Protein AF-A0A9E5FHY9-F1 (afdb_monomer_lite)

Foldseek 3Di:
DDPDWQKDKDKDFAAPVQADPVQFRDPVVVVVVLVVRVQVSCVVVVHHPVVCVVVVHDDDDPDDDDDDPDTDGHGQIKMKMKTFPDDDPRDTDMDIFIDRV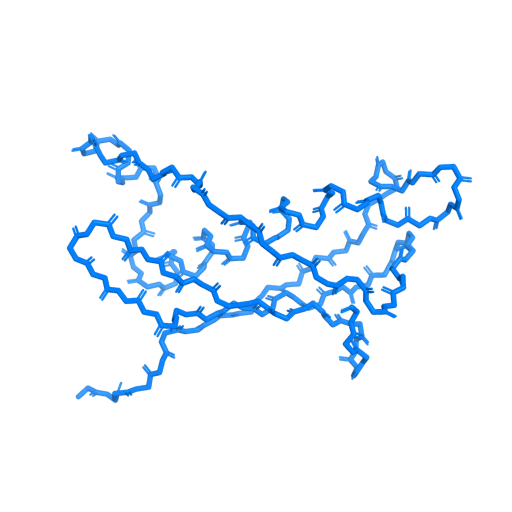PDTD

Secondary structure (DSSP, 8-state):
---PPPEEEEEEEPPGGGB-TTSBB-TTHHHHHHHHHHHHHHHHTT--HHHHHHTT-------------S--BTT-EEEEEEEEEEEETTEEEEEEEEEETTEE-

Sequence (105 aa):
MSNGPVSGEIQIRVRYAEVDRMGLLHHANYLVYLEQARVDLLRAAGFSYRDLEDQGYLLVLTKAEVRYRRPAGFDDLLSIRVRVDRVTGVRIDHAYEVRRGNELL

Radius of gyration: 14.94 Å; chains: 1; bounding box: 41×31×37 Å

Structure (mmCIF, N/CA/C/O backbone):
data_AF-A0A9E5FHY9-F1
#
_entry.id   AF-A0A9E5FHY9-F1
#
loop_
_atom_site.group_PDB
_atom_site.id
_atom_site.type_symbol
_atom_site.label_atom_id
_atom_site.label_alt_id
_atom_site.label_comp_id
_atom_site.label_asym_id
_atom_site.label_entity_id
_atom_site.label_seq_id
_atom_site.pdbx_PDB_ins_code
_atom_site.Cartn_x
_atom_site.Cartn_y
_atom_site.Cartn_z
_atom_site.occupancy
_atom_site.B_iso_or_equiv
_atom_site.auth_seq_id
_atom_site.auth_comp_id
_atom_site.auth_asym_id
_atom_site.auth_atom_id
_atom_site.pdbx_PDB_model_num
ATOM 1 N N . MET A 1 1 ? -24.242 -13.197 10.351 1.00 40.44 1 MET A N 1
ATOM 2 C CA . MET A 1 1 ? -23.316 -12.346 9.572 1.00 40.44 1 MET A CA 1
ATOM 3 C C . MET A 1 1 ? -21.990 -13.086 9.531 1.00 40.44 1 MET A C 1
ATOM 5 O O . MET A 1 1 ? -21.544 -13.521 10.585 1.00 40.44 1 MET A O 1
ATOM 9 N N . SER A 1 2 ? -21.464 -13.404 8.347 1.00 39.47 2 SER A N 1
ATOM 10 C CA . SER A 1 2 ? -20.313 -14.308 8.200 1.00 39.47 2 SER A CA 1
ATOM 11 C C . SER A 1 2 ? -19.068 -13.729 8.874 1.00 39.47 2 SER A C 1
ATOM 13 O O . SER A 1 2 ? -18.636 -12.634 8.529 1.00 39.47 2 SER A O 1
ATOM 15 N N . ASN A 1 3 ? -18.496 -14.480 9.812 1.00 46.31 3 ASN A N 1
ATOM 16 C CA . ASN A 1 3 ? -17.390 -14.084 10.689 1.00 46.31 3 ASN A CA 1
ATOM 17 C C . ASN A 1 3 ? -16.011 -14.190 9.994 1.00 46.31 3 ASN A C 1
ATOM 19 O O . ASN A 1 3 ? -15.049 -14.692 10.572 1.00 46.31 3 ASN A O 1
ATOM 23 N N . GLY A 1 4 ? -15.945 -13.822 8.711 1.00 59.53 4 GLY A N 1
ATOM 24 C CA . GLY A 1 4 ? -14.712 -13.827 7.926 1.00 59.53 4 GLY A CA 1
ATOM 25 C C . GLY A 1 4 ? -13.905 -12.543 8.148 1.00 59.53 4 GLY A C 1
ATOM 26 O O . GLY A 1 4 ? -14.495 -11.506 8.453 1.00 59.53 4 GLY A O 1
ATOM 27 N N . PRO A 1 5 ? -12.571 -12.579 7.996 1.00 73.62 5 PRO A N 1
ATOM 28 C CA . PRO A 1 5 ? -11.758 -11.374 8.088 1.00 73.62 5 PRO A CA 1
ATOM 29 C C . PRO A 1 5 ? -12.151 -10.377 6.988 1.00 73.62 5 PRO A C 1
ATOM 31 O O . PRO A 1 5 ? -12.252 -10.735 5.812 1.00 73.62 5 PRO A O 1
ATOM 34 N N . VAL A 1 6 ? -12.357 -9.116 7.376 1.00 91.56 6 VAL A N 1
ATOM 35 C CA . VAL A 1 6 ? -12.614 -8.007 6.447 1.00 91.56 6 VAL A CA 1
ATOM 36 C C . VAL A 1 6 ? -11.404 -7.865 5.525 1.00 91.56 6 VAL A C 1
ATOM 38 O O . VAL A 1 6 ? -10.278 -7.705 5.999 1.00 91.56 6 VAL A O 1
ATOM 41 N N . SER A 1 7 ? -11.619 -7.973 4.216 1.00 96.62 7 SER A N 1
ATOM 42 C CA . SER A 1 7 ? -10.549 -7.968 3.216 1.00 96.62 7 SER A CA 1
ATOM 43 C C . SER A 1 7 ? -10.994 -7.335 1.903 1.00 96.62 7 SER A C 1
ATOM 45 O O . SER A 1 7 ? -12.188 -7.221 1.628 1.00 96.62 7 SER A O 1
ATOM 47 N N . GLY A 1 8 ? -10.018 -6.894 1.115 1.00 96.88 8 GLY A N 1
ATOM 48 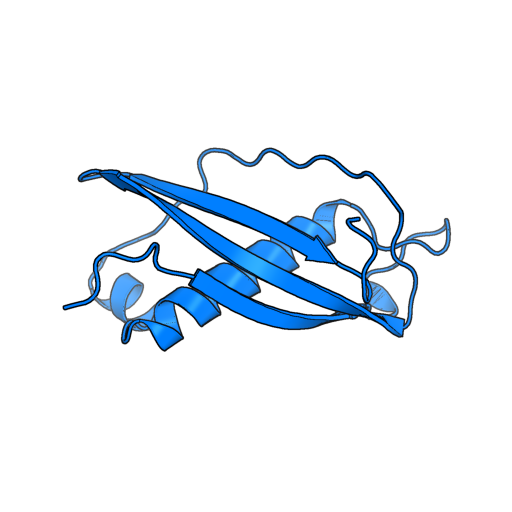C CA . GLY A 1 8 ? -10.222 -6.246 -0.171 1.00 96.88 8 GLY A CA 1
ATOM 49 C C . GLY A 1 8 ? -8.998 -6.379 -1.067 1.00 96.88 8 GLY A C 1
ATOM 50 O O . GLY A 1 8 ? -7.901 -6.725 -0.621 1.00 96.88 8 GLY A O 1
ATOM 51 N N . GLU A 1 9 ? -9.202 -6.106 -2.347 1.00 98.06 9 GLU A N 1
ATOM 52 C CA . GLU A 1 9 ? -8.156 -6.115 -3.360 1.00 98.06 9 GLU A CA 1
ATOM 53 C C . GLU A 1 9 ? -8.363 -4.933 -4.304 1.00 98.06 9 GLU A C 1
ATOM 55 O O . GLU A 1 9 ? -9.486 -4.663 -4.730 1.00 98.06 9 GLU A O 1
ATOM 60 N N . ILE A 1 10 ? -7.270 -4.255 -4.643 1.00 98.50 10 ILE A N 1
ATOM 61 C CA . ILE A 1 10 ? -7.239 -3.251 -5.706 1.00 98.50 10 ILE A CA 1
ATOM 62 C C . ILE A 1 10 ? -6.137 -3.584 -6.703 1.00 98.50 10 ILE A C 1
ATOM 64 O O . ILE A 1 10 ? -5.178 -4.289 -6.381 1.00 98.50 10 ILE A O 1
ATOM 68 N N . GLN A 1 11 ? -6.255 -3.041 -7.910 1.00 98.62 11 GLN A N 1
ATOM 69 C CA . GLN A 1 11 ? -5.211 -3.128 -8.920 1.00 98.62 11 GLN A CA 1
ATOM 70 C C . GLN A 1 11 ? -4.553 -1.768 -9.127 1.00 98.62 11 GLN A C 1
ATOM 72 O O . GLN A 1 11 ? -5.234 -0.759 -9.299 1.00 98.62 11 GLN A O 1
ATOM 77 N N . ILE A 1 12 ? -3.222 -1.751 -9.139 1.00 98.69 12 ILE A N 1
ATOM 78 C CA . ILE A 1 12 ? -2.419 -0.556 -9.394 1.00 98.69 12 ILE A CA 1
ATOM 79 C C . ILE A 1 12 ? -1.414 -0.875 -10.493 1.00 98.69 12 ILE A C 1
ATOM 81 O O . ILE A 1 12 ? -0.675 -1.853 -10.421 1.00 98.69 12 ILE A O 1
ATOM 85 N N . ARG A 1 13 ? -1.388 -0.029 -11.522 1.00 98.75 13 ARG A N 1
ATOM 86 C CA . ARG A 1 13 ? -0.353 -0.040 -12.555 1.00 98.75 13 ARG A CA 1
ATOM 87 C C . ARG A 1 13 ? 0.819 0.817 -12.087 1.00 98.75 13 ARG A C 1
ATOM 89 O O . ARG A 1 13 ? 0.600 1.985 -11.768 1.00 98.75 13 ARG A O 1
ATOM 96 N N . VAL A 1 14 ? 2.032 0.266 -12.078 1.00 98.75 14 VAL A N 1
ATOM 97 C CA . VAL A 1 14 ? 3.241 1.027 -11.726 1.00 98.75 14 VAL A CA 1
ATOM 98 C C . VAL A 1 14 ? 3.456 2.155 -12.731 1.00 98.75 14 VAL A C 1
ATOM 100 O O . VAL A 1 14 ? 3.578 1.916 -13.935 1.00 98.75 14 VAL A O 1
ATOM 103 N N . ARG A 1 15 ? 3.509 3.396 -12.241 1.00 98.56 15 ARG A N 1
ATOM 104 C CA . ARG A 1 15 ? 3.628 4.590 -13.083 1.00 98.56 15 ARG A CA 1
ATOM 105 C C . ARG A 1 15 ? 5.092 4.914 -13.347 1.00 98.56 15 ARG A C 1
ATOM 107 O O . ARG A 1 15 ? 5.962 4.654 -12.523 1.00 98.56 15 ARG A O 1
ATOM 114 N N . TYR A 1 16 ? 5.362 5.562 -14.478 1.00 98.25 16 TYR A N 1
ATOM 115 C CA . TYR A 1 16 ? 6.730 5.918 -14.873 1.00 98.25 16 TYR A CA 1
ATOM 116 C C . TYR A 1 16 ? 7.448 6.777 -13.818 1.00 98.25 16 TYR A C 1
ATOM 118 O O . TYR A 1 16 ? 8.610 6.546 -13.510 1.00 98.25 16 TYR A O 1
ATOM 126 N N . ALA A 1 17 ? 6.735 7.730 -13.211 1.00 98.31 17 ALA A N 1
ATOM 127 C CA . ALA A 1 17 ? 7.279 8.618 -12.181 1.00 98.31 17 ALA A CA 1
ATOM 128 C C . ALA A 1 17 ? 7.602 7.917 -10.845 1.00 98.31 17 ALA A C 1
ATOM 130 O O . ALA A 1 17 ? 8.221 8.519 -9.973 1.00 98.31 17 ALA A O 1
ATOM 131 N N . GLU A 1 18 ? 7.164 6.671 -10.661 1.00 98.44 18 GLU A N 1
ATOM 132 C CA . GLU A 1 18 ? 7.330 5.912 -9.416 1.00 98.44 18 GLU A CA 1
ATOM 133 C C . GLU A 1 18 ? 8.546 4.974 -9.464 1.00 98.44 18 GLU A C 1
ATOM 135 O O . GLU A 1 18 ? 8.875 4.325 -8.466 1.00 98.44 18 GLU A O 1
ATOM 140 N N . VAL A 1 19 ? 9.213 4.910 -10.617 1.00 98.31 19 VAL A N 1
ATOM 141 C CA . VAL A 1 19 ? 10.392 4.088 -10.871 1.00 98.31 19 VAL A CA 1
ATOM 142 C C . VAL A 1 19 ? 11.670 4.894 -10.641 1.00 98.31 19 VAL A C 1
ATOM 144 O O . VAL A 1 19 ? 11.768 6.053 -11.041 1.00 98.31 19 VAL A O 1
ATOM 147 N N . ASP A 1 20 ? 12.657 4.286 -9.986 1.00 97.56 20 ASP A N 1
ATOM 148 C CA . ASP A 1 20 ? 13.952 4.912 -9.729 1.00 97.56 20 ASP A CA 1
ATOM 149 C C . ASP A 1 20 ? 14.981 4.643 -10.843 1.00 97.56 20 ASP A C 1
ATOM 151 O O . ASP A 1 20 ? 14.699 4.041 -11.882 1.00 97.56 20 ASP A O 1
ATOM 155 N N . ARG A 1 21 ? 16.222 5.101 -10.636 1.00 97.06 21 ARG A N 1
ATOM 156 C CA . ARG A 1 21 ? 17.303 4.977 -11.624 1.00 97.06 21 ARG A CA 1
ATOM 157 C C . ARG A 1 21 ? 17.674 3.522 -11.955 1.00 97.06 21 ARG A C 1
ATOM 159 O O . ARG A 1 21 ? 18.355 3.298 -12.952 1.00 97.06 21 ARG A O 1
ATOM 166 N N . MET A 1 22 ? 17.266 2.550 -11.138 1.00 97.00 22 MET A N 1
ATOM 167 C CA . MET A 1 22 ? 17.472 1.121 -11.387 1.00 97.00 22 MET A CA 1
ATOM 168 C C . MET A 1 22 ? 16.384 0.520 -12.288 1.00 97.00 22 MET A C 1
ATOM 170 O O . MET A 1 22 ? 16.468 -0.659 -12.624 1.00 97.00 22 MET A O 1
ATOM 174 N N . GLY A 1 23 ? 15.372 1.298 -12.690 1.00 97.25 23 GLY A N 1
ATOM 175 C CA . GLY A 1 23 ? 14.254 0.806 -13.499 1.00 97.25 23 GLY A CA 1
ATOM 176 C C . GLY A 1 23 ? 13.210 0.029 -12.690 1.00 97.25 23 GLY A C 1
ATOM 177 O O . GLY A 1 23 ? 12.357 -0.640 -13.273 1.00 97.25 23 GLY A O 1
ATOM 178 N N . LEU A 1 24 ? 13.266 0.117 -11.357 1.00 98.44 24 LEU A N 1
ATOM 179 C CA . LEU A 1 24 ? 12.368 -0.571 -10.434 1.00 98.44 24 LEU A CA 1
ATOM 180 C C . LEU A 1 24 ? 11.465 0.413 -9.691 1.00 98.44 24 LEU A C 1
ATOM 182 O O . LEU A 1 24 ? 11.845 1.556 -9.445 1.00 98.44 24 LEU A O 1
ATOM 186 N N . LEU A 1 25 ? 10.282 -0.050 -9.290 1.00 98.69 25 LEU A N 1
ATOM 187 C CA . LEU A 1 25 ? 9.395 0.675 -8.388 1.00 98.69 25 LEU A CA 1
ATOM 188 C C . LEU A 1 25 ? 10.154 1.035 -7.108 1.00 98.69 25 LEU A C 1
ATOM 190 O O . LEU A 1 25 ? 10.577 0.150 -6.357 1.00 98.69 25 LEU A O 1
ATOM 194 N N . HIS A 1 26 ? 10.288 2.333 -6.845 1.00 98.56 26 HIS A N 1
ATOM 195 C CA . HIS A 1 26 ? 10.976 2.811 -5.658 1.00 98.56 26 HIS A CA 1
ATOM 196 C C . HIS A 1 26 ? 10.265 2.297 -4.397 1.00 98.56 26 HIS A C 1
ATOM 198 O O . HIS A 1 26 ? 9.053 2.450 -4.243 1.00 98.56 26 HIS A O 1
ATOM 204 N N . HIS A 1 27 ? 11.025 1.708 -3.471 1.00 97.12 27 HIS A N 1
ATOM 205 C CA . HIS A 1 27 ? 10.507 1.012 -2.286 1.00 97.12 27 HIS A CA 1
ATOM 206 C C . HIS A 1 27 ? 9.480 1.827 -1.472 1.00 97.12 27 HIS A C 1
ATOM 208 O O . HIS A 1 27 ? 8.489 1.274 -1.000 1.00 97.12 27 HIS A O 1
ATOM 214 N N . ALA A 1 28 ? 9.654 3.148 -1.357 1.00 97.12 28 ALA A N 1
ATOM 215 C CA . ALA A 1 28 ? 8.719 4.008 -0.625 1.00 97.12 28 ALA A CA 1
ATOM 216 C C . ALA A 1 28 ? 7.296 4.029 -1.225 1.00 97.12 28 ALA A C 1
ATOM 218 O O . ALA A 1 28 ? 6.322 4.156 -0.485 1.00 97.12 28 ALA A O 1
ATOM 219 N N . ASN A 1 29 ? 7.158 3.849 -2.544 1.00 98.31 29 ASN A N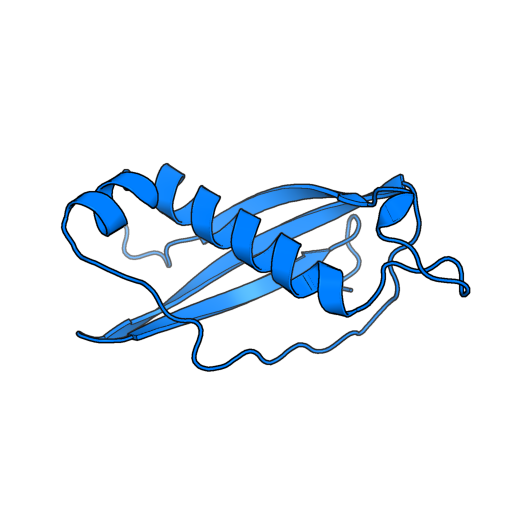 1
ATOM 220 C CA . ASN A 1 29 ? 5.862 3.900 -3.226 1.00 98.31 29 ASN A CA 1
ATOM 221 C C . ASN A 1 29 ? 4.960 2.711 -2.874 1.00 98.31 29 ASN A C 1
ATOM 223 O O . ASN A 1 29 ? 3.739 2.829 -2.958 1.00 98.31 29 ASN A O 1
ATOM 227 N N . TYR A 1 30 ? 5.526 1.602 -2.380 1.00 98.50 30 TYR A N 1
ATOM 228 C CA . TYR A 1 30 ? 4.715 0.505 -1.857 1.00 98.50 30 TYR A CA 1
ATOM 229 C C . TYR A 1 30 ? 3.812 0.985 -0.717 1.00 98.50 30 TYR A C 1
ATOM 231 O O . TYR A 1 30 ? 2.643 0.624 -0.700 1.00 98.50 30 TYR A O 1
ATOM 239 N N . LEU A 1 31 ? 4.286 1.850 0.189 1.00 98.25 31 LEU A N 1
ATOM 240 C CA . LEU A 1 31 ? 3.459 2.354 1.295 1.00 98.25 31 LEU A CA 1
ATOM 241 C C . LEU A 1 31 ? 2.254 3.169 0.805 1.00 98.25 31 LEU A C 1
ATOM 243 O O . LEU A 1 31 ? 1.173 3.047 1.379 1.00 98.25 31 LEU A O 1
ATOM 247 N N . VAL A 1 32 ? 2.416 3.926 -0.283 1.00 98.25 32 VAL A N 1
ATOM 248 C CA . VAL A 1 32 ? 1.320 4.664 -0.933 1.00 98.25 32 VAL A CA 1
ATOM 249 C C . VAL A 1 32 ? 0.281 3.692 -1.496 1.00 98.25 32 VAL A C 1
ATOM 251 O O . VAL A 1 32 ? -0.921 3.887 -1.331 1.00 98.25 32 VAL A O 1
ATOM 254 N N . TYR A 1 33 ? 0.727 2.595 -2.109 1.00 98.69 33 TYR A N 1
ATOM 255 C CA . TYR A 1 33 ? -0.168 1.565 -2.639 1.00 98.69 33 TYR A CA 1
ATOM 256 C C . TYR A 1 33 ? -0.916 0.822 -1.523 1.00 98.69 33 TYR A C 1
ATOM 258 O O . TYR A 1 33 ? -2.116 0.568 -1.643 1.00 98.69 33 TYR A O 1
ATOM 266 N N . LEU A 1 34 ? -0.223 0.499 -0.424 1.00 98.56 34 LEU A N 1
ATOM 267 C CA . LEU A 1 34 ? -0.827 -0.131 0.753 1.00 98.56 34 LEU A CA 1
ATOM 268 C C . LEU A 1 34 ? -1.884 0.780 1.393 1.00 98.56 34 LEU A C 1
ATOM 270 O O . LEU A 1 34 ? -2.941 0.309 1.814 1.00 98.56 34 LEU A O 1
ATOM 274 N N . GLU A 1 35 ? -1.625 2.086 1.451 1.00 97.62 35 GLU A N 1
ATOM 275 C CA . GLU A 1 35 ? -2.599 3.069 1.918 1.00 97.62 35 GLU A CA 1
ATOM 276 C C . GLU A 1 35 ? -3.837 3.131 1.027 1.00 97.62 35 GLU A C 1
ATOM 278 O O . GLU A 1 35 ? -4.946 3.032 1.551 1.00 97.62 35 GLU A O 1
ATOM 283 N N . GLN A 1 36 ? -3.664 3.220 -0.294 1.00 97.94 36 GLN A N 1
ATOM 284 C CA . GLN A 1 36 ? -4.789 3.228 -1.228 1.00 97.94 36 GLN A CA 1
ATOM 285 C C . GLN A 1 36 ? -5.672 1.986 -1.039 1.00 97.94 36 GLN A C 1
ATOM 287 O O . GLN A 1 36 ? -6.890 2.108 -0.924 1.00 97.94 36 GLN A O 1
ATOM 292 N N . ALA A 1 37 ? -5.063 0.801 -0.912 1.00 98.12 37 ALA A N 1
ATOM 293 C CA . ALA A 1 37 ? -5.795 -0.441 -0.671 1.00 98.12 37 ALA A CA 1
ATOM 294 C C . ALA A 1 37 ? -6.586 -0.397 0.644 1.00 98.12 37 ALA A C 1
ATOM 296 O O . ALA A 1 37 ? -7.753 -0.784 0.682 1.00 98.12 37 ALA A O 1
ATOM 297 N N . ARG A 1 38 ? -5.981 0.114 1.724 1.00 96.19 38 ARG A N 1
ATOM 298 C CA . ARG A 1 38 ? -6.647 0.278 3.025 1.00 96.19 38 ARG A CA 1
ATOM 299 C C . ARG A 1 38 ? -7.817 1.265 2.957 1.00 96.19 38 ARG A C 1
ATOM 301 O O . ARG A 1 38 ? -8.865 0.994 3.538 1.00 96.19 38 ARG A O 1
ATOM 308 N N . VAL A 1 39 ? -7.653 2.393 2.270 1.00 95.75 39 VAL A N 1
ATOM 309 C CA . VAL A 1 39 ? -8.716 3.398 2.099 1.00 95.75 39 VAL A CA 1
ATOM 310 C C . VAL A 1 39 ? -9.874 2.831 1.276 1.00 95.75 39 VAL A C 1
ATOM 312 O O . VAL A 1 39 ? -11.035 3.047 1.620 1.00 95.75 39 VAL A O 1
ATOM 315 N N . ASP A 1 40 ? -9.582 2.060 0.230 1.00 96.62 40 ASP A N 1
ATOM 316 C CA . ASP A 1 40 ? -10.621 1.427 -0.582 1.00 96.62 40 ASP A CA 1
ATOM 317 C C . ASP A 1 40 ? -11.319 0.280 0.160 1.00 96.62 40 ASP A C 1
ATOM 319 O O . ASP A 1 40 ? -12.533 0.129 0.030 1.00 96.62 40 ASP A O 1
ATOM 323 N N . LEU A 1 41 ? -10.604 -0.462 1.015 1.00 95.69 41 LEU A N 1
ATOM 324 C CA . LEU A 1 41 ? -11.216 -1.423 1.936 1.00 95.69 41 LEU A CA 1
ATOM 325 C C . LEU A 1 41 ? -12.184 -0.736 2.906 1.00 95.69 41 LEU A C 1
ATOM 327 O O . LEU A 1 41 ? -13.298 -1.217 3.107 1.00 95.69 41 LEU A O 1
ATOM 331 N N . LEU A 1 42 ? -11.777 0.397 3.485 1.00 92.94 42 LEU A N 1
ATOM 332 C CA . LEU A 1 42 ? -12.628 1.194 4.367 1.00 92.94 42 LEU A CA 1
ATOM 333 C C . LEU A 1 42 ? -13.907 1.640 3.637 1.00 92.94 42 LEU A C 1
ATOM 335 O O . LEU A 1 42 ? -15.006 1.471 4.168 1.00 92.94 42 LEU A O 1
ATOM 339 N N . ARG A 1 43 ? -13.770 2.102 2.385 1.00 93.75 43 ARG A N 1
ATOM 340 C CA . ARG A 1 43 ? -14.902 2.472 1.521 1.00 93.75 43 ARG A CA 1
ATOM 341 C C . ARG A 1 43 ? -15.824 1.298 1.227 1.00 93.75 43 ARG A C 1
ATOM 343 O O . ARG A 1 43 ? -17.038 1.438 1.346 1.00 93.75 43 ARG A O 1
ATOM 350 N N . ALA A 1 44 ? -15.267 0.139 0.890 1.00 91.94 44 ALA A N 1
ATOM 351 C CA . ALA A 1 44 ? -16.037 -1.080 0.660 1.00 91.94 44 ALA A CA 1
ATOM 352 C C . ALA A 1 44 ? -16.781 -1.555 1.922 1.00 91.94 44 ALA A C 1
ATOM 354 O O . ALA A 1 44 ? -17.853 -2.144 1.817 1.00 91.94 44 ALA A O 1
ATOM 355 N N . ALA A 1 45 ? -16.251 -1.254 3.111 1.00 89.94 45 ALA A N 1
ATOM 356 C CA . ALA A 1 45 ? -16.901 -1.514 4.394 1.00 89.94 45 ALA A CA 1
ATOM 357 C C . ALA A 1 45 ? -17.987 -0.480 4.768 1.00 89.94 45 ALA A C 1
ATOM 359 O O . ALA A 1 45 ? -18.568 -0.580 5.847 1.00 89.94 45 ALA A O 1
ATOM 360 N N . GLY A 1 46 ? -18.282 0.492 3.894 1.00 91.19 46 GLY A N 1
ATOM 361 C CA . GLY A 1 46 ? -19.323 1.504 4.101 1.00 91.19 46 GLY A CA 1
ATOM 362 C C . GLY A 1 46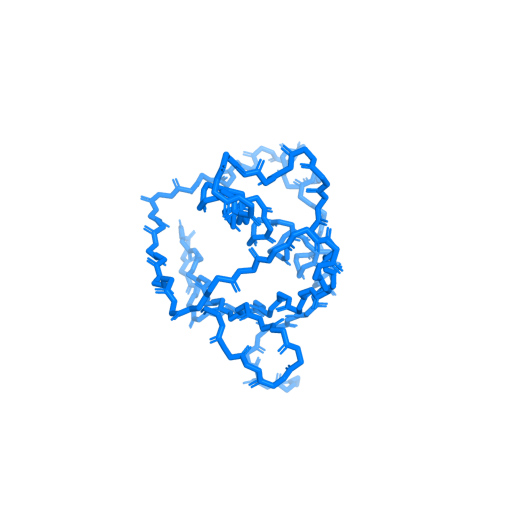 ? -18.853 2.769 4.821 1.00 91.19 46 GLY A C 1
ATOM 363 O O . GLY A 1 46 ? -19.684 3.588 5.202 1.00 91.19 46 GLY A O 1
ATOM 364 N N . PHE A 1 47 ? -17.542 2.948 4.997 1.00 89.12 47 PHE A N 1
ATOM 365 C CA . PHE A 1 47 ? -16.966 4.114 5.664 1.00 89.12 47 PHE A CA 1
ATOM 366 C C . PHE A 1 47 ? -16.159 4.967 4.686 1.00 89.12 47 PHE A C 1
ATOM 368 O O . PHE A 1 47 ? -15.387 4.465 3.878 1.00 89.12 47 PHE A O 1
ATOM 375 N N . SER A 1 48 ? -16.271 6.285 4.786 1.00 91.56 48 SER A N 1
ATOM 376 C CA . SER A 1 48 ? -15.417 7.215 4.047 1.00 91.56 48 SER A CA 1
ATOM 377 C C . SER A 1 48 ? -14.326 7.729 4.977 1.00 91.56 48 SER A C 1
ATOM 379 O O . SER A 1 48 ? -14.606 8.152 6.095 1.00 91.56 48 SER A O 1
ATOM 381 N N . TYR A 1 49 ? -13.072 7.699 4.516 1.00 90.94 49 TYR A N 1
ATOM 382 C CA . TYR A 1 49 ? -11.953 8.243 5.290 1.00 90.94 49 TYR A CA 1
ATOM 383 C C . TYR A 1 49 ? -12.161 9.733 5.596 1.00 90.94 49 TYR A C 1
ATOM 385 O O . TYR A 1 49 ? -11.928 10.165 6.717 1.00 90.94 49 TYR A O 1
ATOM 393 N N . ARG A 1 50 ? -12.687 10.492 4.625 1.00 93.00 50 ARG A N 1
ATOM 394 C CA . ARG A 1 50 ? -13.042 11.906 4.800 1.00 93.00 50 ARG A CA 1
ATOM 395 C C . ARG A 1 50 ? -14.097 12.085 5.888 1.00 93.00 50 ARG A C 1
ATOM 397 O O . ARG A 1 50 ? -13.948 12.952 6.731 1.00 93.00 50 ARG A O 1
ATOM 404 N N . ASP A 1 51 ? -15.123 11.239 5.903 1.00 92.25 51 ASP A N 1
ATOM 405 C CA . ASP A 1 51 ? -16.214 11.364 6.872 1.00 92.25 51 ASP A CA 1
ATOM 406 C C . ASP A 1 51 ? -15.722 11.058 8.293 1.00 92.25 51 ASP A C 1
ATOM 408 O O . ASP A 1 51 ? -16.238 11.624 9.253 1.00 92.25 51 ASP A O 1
ATOM 412 N N . LEU A 1 52 ? -14.726 10.173 8.437 1.00 91.88 52 LEU A N 1
ATOM 413 C CA . LEU A 1 52 ? -14.044 9.948 9.713 1.00 91.88 52 LEU A CA 1
ATOM 414 C C . LEU A 1 52 ? -13.268 11.194 10.154 1.00 91.88 52 LEU A C 1
ATOM 416 O O . LEU A 1 52 ? -13.398 11.599 11.309 1.00 91.88 52 LEU A O 1
ATOM 420 N N . GLU A 1 53 ? -12.513 11.823 9.249 1.00 94.38 53 GLU A N 1
ATOM 421 C CA . GLU A 1 53 ? -11.789 13.065 9.548 1.00 94.38 53 GLU A CA 1
ATOM 422 C C . GLU A 1 53 ? -12.742 14.205 9.931 1.00 94.38 53 GLU A C 1
ATOM 424 O O . GLU A 1 53 ? -12.508 14.879 10.934 1.00 94.38 53 GLU A O 1
ATOM 429 N N . ASP A 1 54 ? -13.852 14.371 9.205 1.00 95.38 54 ASP A N 1
ATOM 430 C CA . ASP A 1 54 ? -14.881 15.384 9.481 1.00 95.38 54 ASP A CA 1
ATOM 431 C C . ASP A 1 54 ? -15.571 15.158 10.844 1.00 95.38 54 ASP A C 1
ATOM 433 O O . ASP A 1 54 ? -16.039 16.102 11.481 1.00 95.38 54 ASP A O 1
ATOM 437 N N . GLN A 1 55 ? -15.592 13.914 11.334 1.00 94.56 55 GLN A N 1
ATOM 438 C CA . GLN A 1 55 ? -16.051 13.550 12.681 1.00 94.56 55 GLN A CA 1
ATOM 439 C C . GLN A 1 55 ? -14.971 13.724 13.767 1.00 94.56 55 GLN A C 1
ATOM 441 O O . GLN A 1 55 ? -15.231 13.466 14.943 1.00 94.56 55 GLN A O 1
ATOM 446 N N . GLY A 1 56 ? -13.763 14.162 13.402 1.00 94.44 56 GLY A N 1
ATOM 447 C CA . GLY A 1 56 ? -12.634 14.361 14.312 1.00 94.44 56 GLY A CA 1
ATOM 448 C C . GLY A 1 56 ? -11.771 13.117 14.546 1.00 94.44 56 GLY A C 1
ATOM 449 O O . GLY A 1 56 ? -10.884 13.146 15.402 1.00 94.44 56 GLY A O 1
ATOM 450 N N . TYR A 1 57 ? -11.990 12.029 13.803 1.00 91.38 57 TYR A N 1
ATOM 451 C CA . TYR A 1 57 ? -11.155 10.832 13.874 1.00 91.38 57 TYR A CA 1
ATOM 452 C C . TYR A 1 57 ? -9.981 10.934 12.899 1.00 91.38 57 TYR A C 1
ATOM 454 O O . TYR A 1 57 ? -10.151 10.860 11.686 1.00 91.38 57 TYR A O 1
ATOM 462 N N . LEU A 1 58 ? -8.765 11.032 13.439 1.00 90.81 58 LEU A N 1
ATOM 463 C CA . LEU A 1 58 ? -7.527 11.023 12.659 1.00 90.81 58 LEU A CA 1
ATOM 464 C C . LEU A 1 58 ? -6.805 9.684 12.837 1.00 90.81 58 LEU A C 1
ATOM 466 O O . LEU A 1 58 ? -6.406 9.321 13.946 1.00 90.81 58 LEU A O 1
ATOM 470 N N . LEU A 1 59 ? -6.624 8.941 11.744 1.00 90.19 59 LEU A N 1
ATOM 471 C CA . LEU A 1 59 ? -5.930 7.653 11.760 1.00 90.19 59 LEU A CA 1
ATOM 472 C C . LEU A 1 59 ? -4.436 7.857 11.484 1.00 90.19 59 LEU A C 1
ATOM 474 O O . LEU A 1 59 ? -4.033 8.190 10.375 1.00 90.19 59 LEU A O 1
ATOM 478 N N . VAL A 1 60 ? -3.598 7.630 12.498 1.00 92.56 60 VAL A N 1
ATOM 479 C CA . VAL A 1 60 ? -2.140 7.791 12.389 1.00 92.56 60 VAL A CA 1
ATOM 480 C C . VAL A 1 60 ? -1.461 6.441 12.152 1.00 92.56 60 VAL A C 1
ATOM 482 O O . VAL A 1 60 ? -1.678 5.478 12.893 1.00 92.56 60 VAL A O 1
ATOM 485 N N . LEU A 1 61 ? -0.584 6.371 11.146 1.00 94.50 61 LEU A N 1
ATOM 486 C CA . LEU A 1 61 ? 0.275 5.209 10.918 1.00 94.50 61 LEU A CA 1
ATOM 487 C C . LEU A 1 61 ? 1.399 5.170 11.966 1.00 94.50 61 LEU A C 1
ATOM 489 O O . LEU A 1 61 ? 2.313 5.987 11.938 1.00 94.50 61 LEU A O 1
ATOM 493 N N . THR A 1 62 ? 1.347 4.202 12.882 1.00 96.31 62 THR A N 1
ATOM 494 C CA . THR A 1 62 ? 2.327 4.073 13.983 1.00 96.31 62 THR A CA 1
ATOM 495 C C . THR A 1 62 ? 3.413 3.024 13.737 1.00 96.31 62 THR A C 1
ATOM 497 O O . THR A 1 62 ? 4.472 3.078 14.357 1.00 96.31 62 THR A O 1
ATOM 500 N N . LYS A 1 63 ? 3.176 2.058 12.840 1.00 96.94 63 LYS A N 1
ATOM 501 C CA . LYS A 1 63 ? 4.150 1.035 12.435 1.00 96.94 63 LYS A CA 1
ATOM 502 C C . LYS A 1 63 ? 3.883 0.604 10.993 1.00 96.94 63 LYS A C 1
ATOM 504 O O . LYS A 1 63 ? 2.742 0.317 10.642 1.00 96.94 63 LYS A O 1
ATOM 509 N N . ALA A 1 64 ? 4.948 0.461 10.208 1.00 97.50 64 ALA A N 1
ATOM 510 C CA . ALA A 1 64 ? 4.943 -0.260 8.940 1.00 97.50 64 ALA A CA 1
ATOM 511 C C . ALA A 1 64 ? 6.107 -1.259 8.917 1.00 97.50 64 ALA A C 1
ATOM 513 O O . ALA A 1 64 ? 7.210 -0.946 9.360 1.00 97.50 64 ALA A O 1
ATOM 514 N N . GLU A 1 65 ? 5.856 -2.464 8.416 1.00 97.75 65 GLU A N 1
ATOM 515 C CA . GLU A 1 65 ? 6.870 -3.498 8.213 1.00 97.75 65 GLU A CA 1
ATOM 516 C C . GLU A 1 65 ? 6.655 -4.089 6.822 1.00 97.75 65 GLU A C 1
ATOM 518 O O . GLU A 1 65 ? 5.577 -4.600 6.525 1.00 97.75 65 GLU A O 1
ATOM 523 N N . VAL A 1 66 ? 7.658 -3.967 5.952 1.00 98.06 66 VAL A N 1
ATOM 524 C CA . VAL A 1 66 ? 7.563 -4.379 4.547 1.00 98.06 66 VAL A CA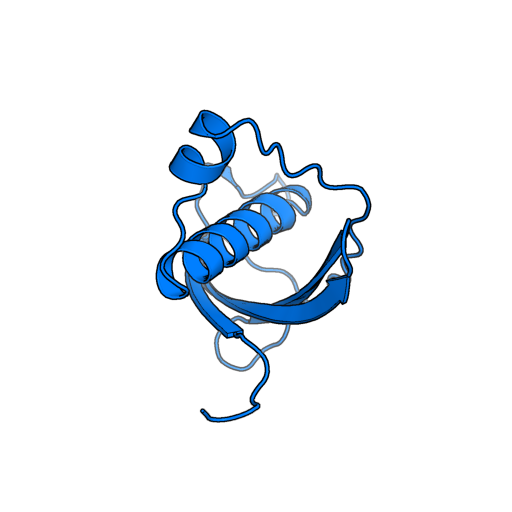 1
ATOM 525 C C . VAL A 1 66 ? 8.745 -5.277 4.217 1.00 98.06 66 VAL A C 1
ATOM 527 O O . VAL A 1 66 ? 9.893 -4.946 4.512 1.00 98.06 66 VAL A O 1
ATOM 530 N N . ARG A 1 67 ? 8.460 -6.423 3.595 1.00 98.25 67 ARG A N 1
ATOM 531 C CA . ARG A 1 67 ? 9.470 -7.359 3.100 1.00 98.25 67 ARG A CA 1
ATOM 532 C C . ARG A 1 67 ? 9.372 -7.437 1.584 1.00 98.25 67 ARG A C 1
ATOM 534 O O . ARG A 1 67 ? 8.450 -8.060 1.076 1.00 98.25 67 ARG A O 1
ATOM 541 N N . TYR A 1 68 ? 10.353 -6.860 0.903 1.00 97.62 68 TYR A N 1
ATOM 542 C CA . TYR A 1 68 ? 10.480 -6.901 -0.552 1.00 97.62 68 TYR A CA 1
ATOM 543 C C . TYR A 1 68 ? 11.132 -8.227 -0.968 1.00 97.62 68 TYR A C 1
ATOM 545 O O . TYR A 1 68 ? 12.284 -8.496 -0.628 1.00 97.62 68 TYR A O 1
ATOM 553 N N . ARG A 1 69 ? 10.375 -9.089 -1.642 1.00 97.81 69 ARG A N 1
ATOM 554 C CA . ARG A 1 69 ? 10.780 -10.418 -2.121 1.00 97.81 69 ARG A CA 1
ATOM 555 C C . ARG A 1 69 ? 11.175 -10.406 -3.593 1.00 97.81 69 ARG A C 1
ATOM 557 O O . ARG A 1 69 ? 12.092 -11.136 -3.965 1.00 97.81 69 ARG A O 1
ATOM 564 N N . ARG A 1 70 ? 10.479 -9.634 -4.430 1.00 97.94 70 ARG A N 1
ATOM 565 C CA . ARG A 1 70 ? 10.755 -9.483 -5.866 1.00 97.94 70 ARG A CA 1
ATOM 566 C C . ARG A 1 70 ? 10.498 -8.041 -6.308 1.00 97.94 70 ARG A C 1
ATOM 568 O O . ARG A 1 70 ? 9.649 -7.369 -5.732 1.00 97.94 70 ARG A O 1
ATOM 575 N N . PRO A 1 71 ? 11.202 -7.555 -7.338 1.00 97.81 71 PRO A N 1
ATOM 576 C CA . PRO A 1 71 ? 10.993 -6.205 -7.830 1.00 97.81 71 PRO A CA 1
ATOM 577 C C . PRO A 1 71 ? 9.782 -6.113 -8.772 1.00 97.81 71 PRO A C 1
ATOM 579 O O . PRO A 1 71 ? 9.499 -7.039 -9.541 1.00 97.81 71 PRO A O 1
ATOM 582 N N . ALA A 1 72 ? 9.121 -4.956 -8.752 1.00 98.62 72 ALA A N 1
ATOM 583 C CA . ALA A 1 72 ? 8.175 -4.516 -9.775 1.00 98.62 72 ALA A CA 1
ATOM 584 C C . ALA A 1 72 ? 8.838 -3.444 -10.651 1.00 98.62 72 ALA A C 1
ATOM 586 O O . ALA A 1 72 ? 9.635 -2.651 -10.147 1.00 98.62 72 ALA A O 1
ATOM 587 N N . GLY A 1 73 ? 8.528 -3.434 -11.943 1.00 98.44 73 GLY A N 1
ATOM 588 C CA . GLY A 1 73 ? 9.019 -2.459 -12.915 1.00 98.44 73 GLY A CA 1
ATOM 589 C C . GLY A 1 73 ? 7.919 -1.526 -13.410 1.00 98.44 73 GLY A C 1
ATOM 590 O O . GLY A 1 73 ? 6.748 -1.675 -13.063 1.00 98.44 73 GLY A O 1
ATOM 591 N N . PHE A 1 74 ? 8.306 -0.563 -14.245 1.00 98.44 74 PHE A N 1
ATOM 592 C CA . PHE A 1 74 ? 7.355 0.275 -14.974 1.00 98.44 74 PHE A CA 1
ATOM 593 C C . PHE A 1 74 ? 6.324 -0.584 -15.722 1.00 98.44 74 PHE A C 1
ATOM 595 O O . PHE A 1 74 ? 6.678 -1.594 -16.323 1.00 98.44 74 PHE A O 1
ATOM 602 N N . ASP A 1 75 ? 5.064 -0.147 -15.698 1.00 98.44 75 ASP A N 1
ATOM 603 C CA . ASP A 1 75 ? 3.934 -0.772 -16.391 1.00 98.44 75 ASP A CA 1
ATOM 604 C C . ASP A 1 75 ? 3.523 -2.169 -15.876 1.00 98.44 75 ASP A C 1
ATOM 606 O O . ASP A 1 75 ? 2.580 -2.770 -16.396 1.00 98.44 75 ASP A O 1
ATOM 610 N N . ASP A 1 76 ? 4.120 -2.660 -14.785 1.00 98.69 76 ASP A N 1
ATOM 611 C CA . ASP A 1 76 ? 3.612 -3.845 -14.091 1.00 98.69 76 ASP A CA 1
ATOM 612 C C . ASP A 1 76 ? 2.217 -3.577 -13.505 1.00 98.69 76 ASP A C 1
ATOM 614 O O . ASP A 1 76 ? 1.985 -2.573 -12.823 1.00 98.69 76 ASP A O 1
ATOM 618 N N . LEU A 1 77 ? 1.279 -4.501 -13.736 1.00 98.81 77 LEU A N 1
ATOM 619 C CA . LEU A 1 77 ? -0.019 -4.506 -13.062 1.00 98.81 77 LEU A CA 1
ATOM 620 C C . LEU A 1 77 ? 0.082 -5.297 -11.756 1.00 98.81 77 LEU A C 1
ATOM 622 O O . LEU A 1 77 ? 0.245 -6.521 -11.766 1.00 98.81 77 LEU A O 1
ATOM 626 N N . LEU A 1 78 ? -0.037 -4.588 -10.639 1.00 98.81 78 LEU A N 1
ATOM 627 C CA . LEU A 1 78 ? 0.040 -5.147 -9.300 1.00 98.81 78 LEU A CA 1
ATOM 628 C C . LEU A 1 78 ? -1.355 -5.313 -8.701 1.00 98.81 78 LEU A C 1
ATOM 630 O O . LEU A 1 78 ? -2.187 -4.412 -8.773 1.00 98.81 78 LEU A O 1
ATOM 634 N N . SER A 1 79 ? -1.586 -6.458 -8.073 1.00 98.81 79 SER A N 1
ATOM 635 C CA . SER A 1 79 ? -2.710 -6.715 -7.177 1.00 98.81 79 SER A CA 1
ATOM 636 C C . SER A 1 79 ? -2.261 -6.415 -5.748 1.00 98.81 79 SER A C 1
ATOM 638 O O . SER A 1 79 ? -1.307 -7.025 -5.256 1.00 98.81 79 SER A O 1
ATOM 640 N N . ILE A 1 80 ? -2.917 -5.452 -5.101 1.00 98.81 80 ILE A N 1
ATOM 641 C CA . ILE A 1 80 ? -2.671 -5.078 -3.707 1.00 98.81 80 ILE A CA 1
ATOM 642 C C . ILE A 1 80 ? -3.819 -5.633 -2.878 1.00 98.81 80 ILE A C 1
ATOM 644 O O . ILE A 1 80 ? -4.937 -5.115 -2.911 1.00 98.81 80 ILE A O 1
ATOM 648 N N . ARG A 1 81 ? -3.543 -6.702 -2.138 1.00 98.50 81 ARG A N 1
ATOM 649 C CA . ARG A 1 81 ? -4.500 -7.330 -1.230 1.00 98.50 81 ARG A CA 1
ATOM 650 C C . ARG A 1 81 ? -4.289 -6.793 0.165 1.00 98.50 81 ARG A C 1
ATOM 652 O O . ARG A 1 81 ? -3.156 -6.725 0.637 1.00 98.50 81 ARG A O 1
ATOM 659 N N . VAL A 1 82 ? -5.382 -6.461 0.830 1.00 98.38 82 VAL A N 1
ATOM 660 C CA . VAL A 1 82 ? -5.390 -5.981 2.208 1.00 98.38 82 VAL A CA 1
ATOM 661 C C . VAL A 1 82 ? -6.427 -6.754 3.006 1.00 98.38 82 VAL A C 1
ATOM 663 O O . VAL A 1 82 ? -7.519 -7.050 2.522 1.00 98.38 82 VAL A O 1
ATOM 666 N N . ARG A 1 83 ? -6.096 -7.081 4.251 1.00 96.88 83 ARG A N 1
ATOM 667 C CA . ARG A 1 83 ? -7.046 -7.627 5.221 1.00 96.88 83 ARG A CA 1
ATOM 668 C C . ARG A 1 83 ? -6.820 -7.019 6.595 1.00 96.88 83 ARG A C 1
ATOM 670 O O . ARG A 1 83 ? -5.707 -6.611 6.924 1.00 96.88 83 ARG A O 1
ATOM 677 N N . VAL A 1 84 ? -7.882 -6.970 7.388 1.00 95.94 84 VAL A N 1
ATOM 678 C CA . VAL A 1 84 ? -7.819 -6.588 8.798 1.00 95.94 84 VAL A CA 1
ATOM 679 C C . VAL A 1 84 ? -7.464 -7.826 9.619 1.00 95.94 84 VAL A C 1
ATOM 681 O O . VAL A 1 84 ? -8.196 -8.815 9.605 1.00 95.94 84 VAL A O 1
ATOM 684 N N . ASP A 1 85 ? -6.346 -7.766 10.338 1.00 94.69 85 ASP A N 1
ATOM 685 C CA . ASP A 1 85 ? -5.854 -8.868 11.177 1.00 94.69 85 ASP A CA 1
ATOM 686 C C . ASP A 1 85 ? -6.356 -8.748 12.610 1.00 94.69 85 ASP A C 1
ATOM 688 O O . ASP A 1 85 ? -6.676 -9.746 13.256 1.00 94.69 85 ASP A O 1
ATOM 692 N N . ARG A 1 86 ? -6.414 -7.516 13.121 1.00 93.44 86 ARG A N 1
ATOM 693 C CA . ARG A 1 86 ? -6.806 -7.238 14.499 1.00 93.44 86 ARG A CA 1
ATOM 694 C C . ARG A 1 86 ? -7.395 -5.843 14.620 1.00 93.44 86 ARG A C 1
ATOM 696 O O . ARG A 1 86 ? -6.856 -4.887 14.074 1.00 93.44 86 ARG A O 1
ATOM 703 N N . VAL A 1 87 ? -8.450 -5.729 15.419 1.00 92.44 87 VAL A N 1
ATOM 704 C CA . VAL A 1 87 ? -9.034 -4.453 15.844 1.00 92.44 87 VAL A CA 1
ATOM 705 C C . VAL A 1 87 ? -9.034 -4.408 17.368 1.00 92.44 87 VAL A C 1
ATOM 707 O O . VAL A 1 87 ? -9.407 -5.376 18.029 1.00 92.44 87 VAL A O 1
ATOM 710 N N . THR A 1 88 ? -8.594 -3.292 17.934 1.00 92.50 88 THR A N 1
ATOM 711 C CA . THR A 1 88 ? -8.760 -2.941 19.349 1.00 92.50 88 THR A CA 1
ATOM 712 C C . THR A 1 88 ? -9.430 -1.571 19.443 1.00 92.50 88 THR A C 1
ATOM 714 O O . THR A 1 88 ? -9.650 -0.919 18.425 1.00 92.50 88 THR A O 1
ATOM 717 N N . GLY A 1 89 ? -9.725 -1.093 20.656 1.00 90.06 89 GLY A N 1
ATOM 718 C CA . GLY A 1 89 ? -10.353 0.223 20.837 1.00 90.06 89 GLY A CA 1
ATOM 719 C C . GLY A 1 89 ? -9.536 1.414 20.312 1.00 90.06 89 GLY A C 1
ATOM 720 O O . GLY A 1 89 ? -10.104 2.478 20.111 1.00 90.06 89 GLY A O 1
ATOM 721 N N . VAL A 1 90 ? -8.225 1.253 20.085 1.00 91.31 90 VAL A N 1
ATOM 722 C CA . VAL A 1 90 ? -7.323 2.347 19.661 1.00 91.31 90 VAL A CA 1
ATOM 723 C C . VAL A 1 90 ? -6.409 1.976 18.490 1.00 91.31 90 VAL A C 1
ATOM 725 O O . VAL A 1 90 ? -5.532 2.753 18.121 1.00 91.31 90 VAL A O 1
ATOM 728 N N . ARG A 1 91 ? -6.539 0.766 17.930 1.00 93.88 91 ARG A N 1
ATOM 729 C CA . ARG A 1 91 ? -5.599 0.255 16.925 1.00 93.88 91 ARG A CA 1
ATOM 730 C C . ARG A 1 91 ? -6.265 -0.704 15.951 1.00 93.88 91 ARG A C 1
ATOM 732 O O . ARG A 1 91 ? -7.046 -1.562 16.352 1.00 93.88 91 ARG A O 1
ATOM 739 N N . ILE A 1 92 ? -5.865 -0.602 14.687 1.00 93.75 92 ILE A N 1
ATOM 740 C CA . ILE A 1 92 ? -6.234 -1.538 13.627 1.00 93.75 92 ILE A CA 1
ATOM 741 C C . ILE A 1 92 ? -4.951 -2.036 12.965 1.00 93.75 92 ILE A C 1
ATOM 743 O O . ILE A 1 92 ? -4.186 -1.245 12.411 1.00 93.75 92 ILE A O 1
ATOM 747 N N . ASP A 1 93 ? -4.720 -3.343 13.019 1.00 96.12 93 ASP A N 1
ATOM 748 C CA . ASP A 1 93 ? -3.618 -3.993 12.319 1.00 96.12 93 ASP A CA 1
ATOM 749 C C . ASP A 1 93 ? -4.106 -4.520 10.969 1.00 96.12 93 ASP A C 1
ATOM 751 O O . ASP A 1 93 ? -5.109 -5.232 10.886 1.00 96.12 93 ASP A O 1
ATOM 755 N N . HIS A 1 94 ? -3.366 -4.178 9.917 1.00 97.12 94 HIS A N 1
ATOM 756 C CA . HIS A 1 94 ? -3.624 -4.625 8.554 1.00 97.12 94 HIS A CA 1
ATOM 757 C C . HIS A 1 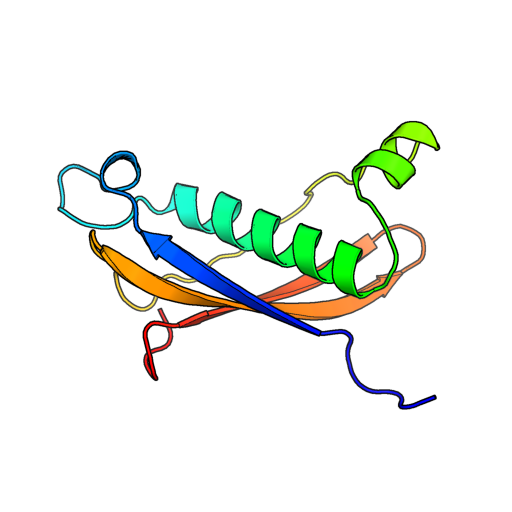94 ? -2.474 -5.510 8.077 1.00 97.12 94 HIS A C 1
ATOM 759 O O . HIS A 1 94 ? -1.308 -5.188 8.319 1.00 97.12 94 HIS A O 1
ATOM 765 N N . ALA A 1 95 ? -2.801 -6.579 7.357 1.00 97.94 95 ALA A N 1
ATOM 766 C CA . ALA A 1 95 ? -1.836 -7.360 6.595 1.00 97.94 95 ALA A CA 1
ATOM 767 C C . ALA A 1 95 ? -2.027 -7.122 5.099 1.00 97.94 95 ALA A C 1
ATOM 769 O O . ALA A 1 95 ? -3.153 -6.951 4.623 1.00 97.94 95 ALA A O 1
ATOM 770 N N . TYR A 1 96 ? -0.912 -7.142 4.369 1.00 98.56 96 TYR A N 1
ATOM 771 C CA . TYR A 1 96 ? -0.882 -6.839 2.946 1.00 98.56 96 TYR A CA 1
ATOM 772 C C . TYR A 1 96 ? -0.114 -7.899 2.162 1.00 98.56 96 TYR A C 1
ATOM 774 O O . TYR A 1 96 ? 0.909 -8.406 2.624 1.00 98.56 96 TYR A O 1
ATOM 782 N N . GLU A 1 97 ? -0.578 -8.172 0.946 1.00 98.50 97 GLU A N 1
ATOM 783 C CA . GLU A 1 97 ? 0.176 -8.895 -0.076 1.00 98.50 97 GLU A CA 1
ATOM 784 C C . GLU A 1 97 ? 0.186 -8.072 -1.362 1.00 98.50 97 GLU A C 1
ATOM 786 O O . GLU A 1 97 ? -0.855 -7.590 -1.807 1.00 98.50 97 GLU A O 1
ATOM 791 N N . VAL A 1 98 ? 1.360 -7.937 -1.974 1.00 98.75 98 VAL A N 1
ATOM 792 C CA . VAL A 1 98 ? 1.524 -7.286 -3.276 1.00 98.75 98 VAL A CA 1
ATOM 793 C C . VAL A 1 98 ? 1.922 -8.354 -4.279 1.00 98.75 98 VAL A C 1
ATOM 795 O O . VAL A 1 98 ? 2.911 -9.060 -4.074 1.00 98.75 98 VAL A O 1
ATOM 798 N N . ARG A 1 99 ? 1.133 -8.524 -5.343 1.00 98.75 99 ARG A N 1
ATOM 799 C CA . ARG A 1 99 ? 1.344 -9.591 -6.327 1.00 98.75 99 ARG A CA 1
ATOM 800 C C . ARG A 1 99 ? 1.395 -9.058 -7.748 1.00 98.75 99 ARG A C 1
ATOM 802 O O . ARG A 1 99 ? 0.602 -8.198 -8.110 1.00 98.75 99 ARG A O 1
ATOM 809 N N . ARG A 1 100 ? 2.258 -9.642 -8.577 1.00 98.44 100 ARG A N 1
ATOM 810 C CA . ARG A 1 100 ? 2.208 -9.520 -10.042 1.00 98.44 100 ARG A CA 1
ATOM 811 C C . ARG A 1 100 ? 1.782 -10.872 -10.597 1.00 98.44 100 ARG A C 1
ATOM 813 O O . ARG A 1 100 ? 2.537 -11.842 -10.549 1.00 98.44 100 ARG A O 1
ATOM 820 N N . GLY A 1 101 ? 0.529 -10.970 -11.038 1.00 97.38 101 GLY A N 1
ATOM 821 C CA . GLY A 1 101 ? -0.092 -12.258 -11.356 1.00 97.38 101 GLY A CA 1
ATOM 822 C C . GLY A 1 101 ? -0.051 -13.213 -10.155 1.00 97.38 101 GLY A C 1
ATOM 823 O O . GLY A 1 101 ? -0.691 -12.968 -9.132 1.00 97.38 101 GLY A O 1
ATOM 824 N N . ASN A 1 102 ? 0.725 -14.296 -10.271 1.00 96.56 102 ASN A N 1
ATOM 825 C CA . ASN A 1 102 ? 0.897 -15.296 -9.211 1.00 96.56 102 ASN A CA 1
ATOM 826 C C . ASN A 1 102 ? 2.146 -15.093 -8.340 1.00 96.56 102 ASN A C 1
ATOM 828 O O . ASN A 1 102 ? 2.325 -15.807 -7.350 1.00 96.56 102 ASN A O 1
ATOM 832 N N . GLU A 1 103 ? 3.000 -14.133 -8.676 1.00 98.12 103 GLU A N 1
ATOM 833 C CA . GLU A 1 103 ? 4.223 -13.874 -7.927 1.00 98.12 103 GLU A CA 1
ATOM 834 C C . GLU A 1 103 ? 3.940 -12.965 -6.736 1.00 98.12 103 GLU A C 1
ATOM 836 O O . GLU A 1 103 ? 3.382 -11.885 -6.905 1.00 98.12 103 GLU A O 1
ATOM 841 N N . LEU A 1 104 ? 4.353 -13.389 -5.539 1.00 98.31 104 LEU A N 1
ATOM 842 C CA . LEU A 1 104 ? 4.434 -12.505 -4.377 1.00 98.31 104 LEU A CA 1
ATOM 843 C C . LEU A 1 104 ? 5.710 -11.663 -4.490 1.00 98.31 104 LEU A C 1
ATOM 845 O O . LEU A 1 104 ? 6.812 -12.228 -4.602 1.00 98.31 104 LEU A O 1
ATOM 849 N N . LEU A 1 105 ? 5.524 -10.345 -4.483 1.00 97.88 105 LEU A N 1
ATOM 850 C CA . LEU A 1 105 ? 6.585 -9.342 -4.511 1.00 97.88 105 LEU A CA 1
ATOM 851 C C . LEU A 1 105 ? 7.100 -9.020 -3.115 1.00 97.88 105 LEU A C 1
ATOM 853 O O . LEU A 1 105 ? 6.451 -9.377 -2.107 1.00 97.88 105 LEU A O 1
#

pLDDT: mean 94.19, std 10.23, range [39.47, 98.81]